Protein AF-A0A3D5UA26-F1 (afdb_monomer)

pLDDT: mean 80.07, std 9.86, range [47.25, 93.94]

Foldseek 3Di:
DCDPVNVVLVVLLVVLLVLLVVLQVLLVVLQVVCVVVVNNPVNVVLVVVLVVQLVVQLVVQCVPPNPSSNSNSSSVSSVVSSVVSVVVCCVVPVVPDCVCVVVLVVLVVVLVVVLVVVLVVLLVVDPDPDPVSVVVSVVVSVVVSVVSSLVSCVVVPPVVSVVVVVVVVVVVVVD

Mean predicted aligned error: 9.6 Å

Structure (mmCIF, N/CA/C/O backbone):
data_AF-A0A3D5UA26-F1
#
_entry.id   AF-A0A3D5UA26-F1
#
loop_
_atom_site.group_PDB
_atom_site.id
_atom_site.type_symbol
_atom_site.label_atom_id
_atom_site.label_alt_id
_atom_site.label_comp_id
_atom_site.label_asym_id
_atom_site.label_entity_id
_atom_site.label_seq_id
_atom_site.pdbx_PDB_ins_code
_atom_site.Cartn_x
_atom_site.Cartn_y
_atom_site.Cartn_z
_atom_site.occupancy
_atom_site.B_iso_or_equiv
_atom_site.auth_seq_id
_atom_site.auth_comp_id
_atom_site.auth_asym_id
_atom_site.auth_atom_id
_atom_site.pdbx_PDB_model_num
ATOM 1 N N . ALA A 1 1 ? 28.672 -7.127 -11.311 1.00 48.47 1 ALA A N 1
ATOM 2 C CA . ALA A 1 1 ? 27.988 -6.841 -12.588 1.00 48.47 1 ALA A CA 1
ATOM 3 C C . ALA A 1 1 ? 26.491 -7.072 -12.397 1.00 48.47 1 ALA A C 1
ATOM 5 O O . ALA A 1 1 ? 26.133 -7.976 -11.653 1.00 48.47 1 ALA A O 1
ATOM 6 N N . PHE A 1 2 ? 25.624 -6.239 -12.979 1.00 58.81 2 PHE A N 1
ATOM 7 C CA . PHE A 1 2 ? 24.173 -6.470 -12.989 1.00 58.81 2 PHE A CA 1
ATOM 8 C C . PHE A 1 2 ? 23.826 -7.334 -14.208 1.00 58.81 2 PHE A C 1
ATOM 10 O O . PHE A 1 2 ? 23.650 -6.807 -15.305 1.00 58.81 2 PHE A O 1
ATOM 17 N N . ASP A 1 3 ? 23.774 -8.652 -14.019 1.00 81.81 3 ASP A N 1
ATOM 18 C CA . ASP A 1 3 ? 23.450 -9.605 -15.086 1.00 81.81 3 ASP A CA 1
ATOM 19 C C . ASP A 1 3 ? 21.939 -9.705 -15.342 1.00 81.81 3 ASP A C 1
ATOM 21 O O . ASP A 1 3 ? 21.114 -9.383 -14.481 1.00 81.81 3 ASP A O 1
ATOM 25 N N . GLN A 1 4 ? 21.549 -10.203 -16.523 1.00 79.44 4 GLN A N 1
ATOM 26 C CA . GLN A 1 4 ? 20.137 -10.412 -16.892 1.00 79.44 4 GLN A CA 1
ATOM 27 C C . GLN A 1 4 ? 19.374 -11.263 -15.864 1.00 79.44 4 GLN A C 1
ATOM 29 O O . GLN A 1 4 ? 18.189 -11.033 -15.617 1.00 79.44 4 GLN A O 1
ATOM 34 N N . GLN A 1 5 ? 20.060 -12.198 -15.205 1.00 78.94 5 GLN A N 1
ATOM 35 C CA . GLN A 1 5 ? 19.494 -13.014 -14.135 1.00 78.94 5 GLN A CA 1
ATOM 36 C C . GLN A 1 5 ? 19.083 -12.177 -12.912 1.00 78.94 5 GLN A C 1
ATOM 38 O O . GLN A 1 5 ? 18.003 -12.392 -12.361 1.00 78.94 5 GLN A O 1
ATOM 43 N N . ALA A 1 6 ? 19.883 -11.178 -12.527 1.00 79.75 6 ALA A N 1
ATOM 44 C CA . ALA A 1 6 ? 19.556 -10.275 -11.424 1.00 79.75 6 ALA A CA 1
ATOM 45 C C . ALA A 1 6 ? 18.343 -9.386 -11.760 1.00 79.75 6 ALA A C 1
ATOM 47 O O . ALA A 1 6 ? 17.487 -9.148 -10.902 1.00 79.75 6 ALA A O 1
ATOM 48 N N . VAL A 1 7 ? 18.219 -8.958 -13.024 1.00 82.31 7 VAL A N 1
ATOM 49 C CA . VAL A 1 7 ? 17.054 -8.202 -13.524 1.00 82.31 7 VAL A CA 1
ATOM 50 C C . VAL A 1 7 ? 15.787 -9.056 -13.460 1.00 82.31 7 VAL A C 1
ATOM 52 O O . VAL A 1 7 ? 14.761 -8.606 -12.948 1.00 82.31 7 VAL A O 1
ATOM 55 N N . TRP A 1 8 ? 15.862 -10.310 -13.914 1.00 81.50 8 TRP A N 1
ATOM 56 C CA . TRP A 1 8 ? 14.739 -11.245 -13.866 1.00 81.50 8 TRP A CA 1
ATOM 57 C C . TRP A 1 8 ? 14.272 -11.506 -12.428 1.00 81.50 8 TRP A C 1
ATOM 59 O O . TRP A 1 8 ? 13.088 -11.348 -12.128 1.00 81.50 8 TRP A O 1
ATOM 69 N N . MET A 1 9 ? 15.199 -11.806 -11.515 1.00 79.62 9 MET A N 1
ATOM 70 C CA . MET A 1 9 ? 14.886 -12.042 -10.100 1.00 79.62 9 MET A CA 1
ATOM 71 C C . MET A 1 9 ? 14.234 -10.822 -9.435 1.00 79.62 9 MET A C 1
ATOM 73 O O . MET A 1 9 ? 13.220 -10.962 -8.748 1.00 79.62 9 MET A O 1
ATOM 77 N N . SER A 1 10 ? 14.764 -9.624 -9.692 1.00 80.62 10 SER A N 1
ATOM 78 C CA . SER A 1 10 ? 14.229 -8.372 -9.141 1.00 80.62 10 SER A CA 1
ATOM 79 C C . SER A 1 10 ? 12.829 -8.065 -9.675 1.00 80.62 10 SER A C 1
ATOM 81 O O . SER A 1 10 ? 11.945 -7.677 -8.912 1.00 80.62 10 SER A O 1
ATOM 83 N N . SER A 1 11 ? 12.591 -8.298 -10.973 1.00 81.38 11 SER A N 1
ATOM 84 C CA . SER A 1 11 ? 11.277 -8.076 -11.591 1.00 81.38 11 SER A CA 1
ATOM 85 C C . SER A 1 11 ? 10.189 -8.957 -10.973 1.00 81.38 11 SER A C 1
ATOM 87 O O . SER A 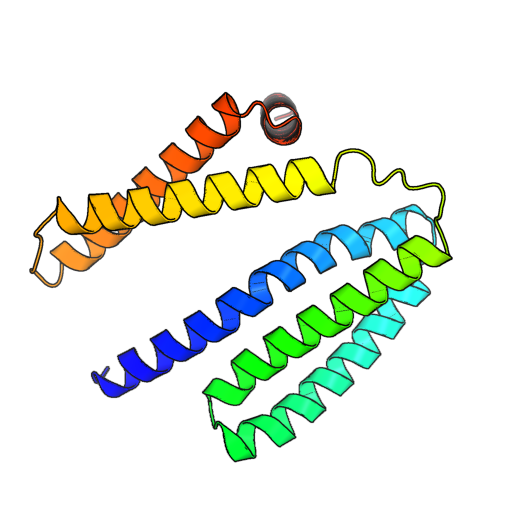1 11 ? 9.082 -8.495 -10.710 1.00 81.38 11 SER A O 1
ATOM 89 N N . GLN A 1 12 ? 10.522 -10.209 -10.657 1.00 81.69 12 GLN A N 1
ATOM 90 C CA . GLN A 1 12 ? 9.583 -11.147 -10.054 1.00 81.69 12 GLN A CA 1
ATOM 91 C C . GLN A 1 12 ? 9.261 -10.774 -8.612 1.00 81.69 12 GLN A C 1
ATOM 93 O O . GLN A 1 12 ? 8.093 -10.783 -8.236 1.00 81.69 12 GLN A O 1
ATOM 98 N N . ALA A 1 13 ? 10.268 -10.394 -7.821 1.00 80.88 13 ALA A N 1
ATOM 99 C CA . ALA A 1 13 ? 10.043 -9.896 -6.467 1.00 80.88 13 ALA A CA 1
ATOM 100 C C . ALA A 1 13 ? 9.105 -8.676 -6.470 1.00 80.88 13 ALA A C 1
ATOM 102 O O . ALA A 1 13 ? 8.177 -8.613 -5.666 1.00 80.88 13 ALA A O 1
ATOM 103 N N . LEU A 1 14 ? 9.291 -7.754 -7.421 1.00 82.19 14 LEU A N 1
ATOM 104 C CA . LEU A 1 14 ? 8.452 -6.564 -7.559 1.00 82.19 14 LEU A CA 1
ATOM 105 C C . LEU A 1 14 ? 6.988 -6.912 -7.876 1.00 82.19 14 LEU A C 1
ATOM 107 O O . LEU A 1 14 ? 6.078 -6.314 -7.303 1.00 82.19 14 LEU A O 1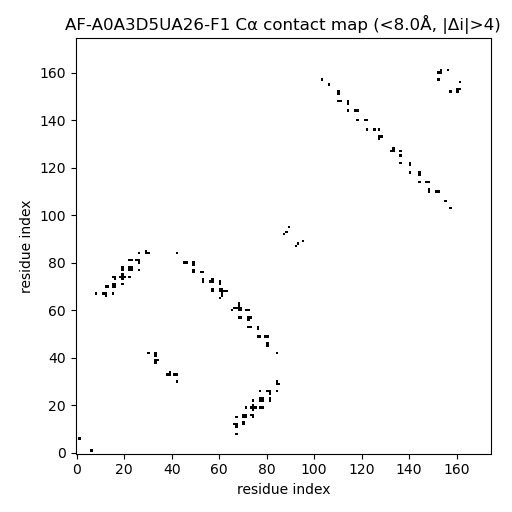
ATOM 111 N N . ILE A 1 15 ? 6.753 -7.912 -8.734 1.00 83.94 15 ILE A N 1
ATOM 112 C CA . ILE A 1 15 ? 5.402 -8.412 -9.033 1.00 83.94 15 ILE A CA 1
ATOM 113 C C . ILE A 1 15 ? 4.747 -8.966 -7.763 1.00 83.94 15 ILE A C 1
ATOM 115 O O . ILE A 1 15 ? 3.612 -8.599 -7.461 1.00 83.94 15 ILE A O 1
ATOM 119 N N . PHE A 1 16 ? 5.457 -9.784 -6.981 1.00 81.81 16 PHE A N 1
ATOM 120 C CA . PHE A 1 16 ? 4.912 -10.315 -5.728 1.00 81.81 16 PHE A CA 1
ATOM 121 C C . PHE A 1 16 ? 4.592 -9.205 -4.723 1.00 81.81 16 PHE A C 1
ATOM 123 O O . PHE A 1 16 ? 3.496 -9.199 -4.174 1.00 81.81 16 PHE A O 1
ATOM 130 N N . TYR A 1 17 ? 5.477 -8.219 -4.546 1.00 83.81 17 TYR A N 1
ATOM 131 C CA . TYR A 1 17 ? 5.206 -7.076 -3.667 1.00 83.81 17 TYR A CA 1
ATOM 132 C C . TYR A 1 17 ? 4.014 -6.228 -4.119 1.00 83.81 17 TYR A C 1
ATOM 134 O O . TYR A 1 17 ? 3.275 -5.723 -3.274 1.00 83.81 17 TYR A O 1
ATOM 142 N N . SER A 1 18 ? 3.796 -6.082 -5.430 1.00 85.31 18 SER A N 1
ATOM 143 C CA . SER A 1 18 ? 2.670 -5.295 -5.950 1.00 85.31 18 SER A CA 1
ATOM 144 C C . SER A 1 18 ? 1.309 -5.848 -5.510 1.00 85.31 18 SER A C 1
ATOM 146 O O . SER A 1 18 ? 0.395 -5.069 -5.242 1.00 85.31 18 SER A O 1
ATOM 148 N N . LEU A 1 19 ? 1.195 -7.172 -5.338 1.00 85.56 19 LEU A N 1
ATOM 149 C CA . LEU A 1 19 ? -0.010 -7.817 -4.811 1.00 85.56 19 LEU A CA 1
ATOM 150 C C . LEU A 1 19 ? -0.240 -7.465 -3.335 1.00 85.56 19 LEU A C 1
ATOM 152 O O . LEU A 1 19 ? -1.364 -7.171 -2.933 1.00 85.56 19 LEU A O 1
ATOM 156 N N . GLY A 1 20 ? 0.825 -7.452 -2.528 1.00 85.44 20 GLY A N 1
ATOM 157 C CA . GLY A 1 20 ? 0.764 -7.078 -1.113 1.00 85.44 20 GLY A CA 1
ATOM 158 C C . GLY A 1 20 ? 0.481 -5.595 -0.873 1.00 85.44 20 GLY A C 1
ATOM 159 O O . GLY A 1 20 ? -0.135 -5.242 0.135 1.00 85.44 20 GLY A O 1
ATOM 160 N N . LEU A 1 21 ? 0.893 -4.728 -1.804 1.00 87.81 21 LEU A N 1
ATOM 161 C CA . LEU A 1 21 ? 0.778 -3.275 -1.679 1.00 87.81 21 LEU A CA 1
ATOM 162 C C . LEU A 1 21 ? -0.671 -2.822 -1.452 1.00 87.81 21 LEU A C 1
ATOM 164 O O . LEU A 1 21 ? -0.912 -1.974 -0.596 1.00 87.81 21 LEU A O 1
ATOM 168 N N . LEU A 1 22 ? -1.633 -3.432 -2.155 1.00 87.44 22 LEU A N 1
ATOM 169 C CA . LEU A 1 22 ? -3.060 -3.147 -1.986 1.00 87.44 22 LEU A CA 1
ATOM 170 C C . LEU A 1 22 ? -3.498 -3.327 -0.525 1.00 87.44 22 LEU A C 1
ATOM 172 O O . LEU A 1 22 ? -4.092 -2.429 0.070 1.00 87.44 22 LEU A O 1
ATOM 176 N N . PHE A 1 23 ? -3.175 -4.475 0.071 1.00 88.81 23 PHE A N 1
ATOM 177 C CA . PHE A 1 23 ? -3.563 -4.793 1.445 1.00 88.81 23 PHE A CA 1
ATOM 178 C C . PHE A 1 23 ? -2.804 -3.947 2.462 1.00 88.81 23 PHE A C 1
ATOM 180 O O . PHE A 1 23 ? -3.374 -3.536 3.472 1.00 88.81 23 PHE A O 1
ATOM 187 N N . TYR A 1 24 ? -1.540 -3.632 2.182 1.00 87.69 24 TYR A N 1
ATOM 188 C CA . TYR A 1 24 ? -0.752 -2.738 3.020 1.00 87.69 24 TYR A CA 1
ATOM 189 C C . TYR A 1 24 ? -1.385 -1.341 3.105 1.00 87.69 24 TYR A C 1
ATOM 191 O O . TYR A 1 24 ? -1.572 -0.816 4.204 1.00 87.69 24 TYR A O 1
ATOM 199 N N . SER A 1 25 ? -1.805 -0.778 1.968 1.00 87.69 25 SER A N 1
ATOM 200 C CA . SER A 1 25 ? -2.529 0.496 1.930 1.00 87.69 25 SER A CA 1
ATOM 201 C C . SER A 1 25 ? -3.850 0.433 2.699 1.00 87.69 25 SER A C 1
ATOM 203 O O . SER A 1 25 ? -4.152 1.348 3.462 1.00 87.69 25 SER A O 1
ATOM 205 N N . MET A 1 26 ? -4.616 -0.654 2.569 1.00 86.31 26 MET A N 1
ATOM 206 C CA . MET A 1 26 ? -5.865 -0.820 3.324 1.00 86.31 26 MET A CA 1
ATOM 207 C C . MET A 1 26 ? -5.617 -0.869 4.837 1.00 86.31 26 MET A C 1
ATOM 209 O O . MET A 1 26 ? -6.290 -0.175 5.598 1.00 86.31 26 MET A O 1
ATOM 213 N N . ASN A 1 27 ? -4.610 -1.624 5.284 1.00 87.75 27 ASN A N 1
ATOM 214 C CA . ASN A 1 27 ? -4.234 -1.714 6.698 1.00 87.75 27 ASN A CA 1
ATOM 215 C C . ASN A 1 27 ? -3.867 -0.348 7.295 1.00 87.75 27 ASN A C 1
ATOM 217 O O . ASN A 1 27 ? -4.211 -0.062 8.445 1.00 87.75 27 ASN A O 1
ATOM 221 N N . GLN A 1 28 ? -3.212 0.516 6.514 1.00 86.88 28 GLN A N 1
ATOM 222 C CA . GLN A 1 28 ? -2.850 1.872 6.933 1.00 86.88 28 GLN A CA 1
ATOM 223 C C . GLN A 1 28 ? -4.069 2.784 7.149 1.00 86.88 28 GLN A C 1
ATOM 225 O O . GLN A 1 28 ? -4.004 3.694 7.972 1.00 86.88 28 GLN A O 1
ATOM 230 N N . VAL A 1 29 ? -5.186 2.530 6.460 1.00 85.12 29 VAL A N 1
ATOM 231 C CA . VAL A 1 29 ? -6.454 3.258 6.648 1.00 85.12 29 VAL A CA 1
ATOM 232 C C . VAL A 1 29 ? -7.275 2.667 7.798 1.00 85.12 29 VAL A C 1
ATOM 234 O O . VAL A 1 29 ? -7.896 3.403 8.563 1.00 85.12 29 VAL A O 1
ATOM 237 N N . LEU A 1 30 ? -7.255 1.342 7.958 1.00 85.25 30 LEU A N 1
ATOM 238 C CA . LEU A 1 30 ? -8.032 0.634 8.982 1.00 85.25 30 LEU A CA 1
ATOM 239 C C . LEU A 1 30 ? -7.447 0.821 10.387 1.00 85.25 30 LEU A C 1
ATOM 241 O O . LEU A 1 30 ? -8.193 0.935 11.353 1.00 85.25 30 LEU A O 1
ATOM 245 N N . THR A 1 31 ? -6.121 0.881 10.525 1.00 86.06 31 THR A N 1
ATOM 246 C CA . THR A 1 31 ? -5.461 0.959 11.841 1.00 86.06 31 THR A CA 1
ATOM 247 C C . THR A 1 31 ? -5.822 2.247 12.614 1.00 86.06 31 THR A C 1
ATOM 249 O O . THR A 1 31 ? -6.231 2.144 13.772 1.00 86.06 31 THR A O 1
ATOM 252 N N . PRO A 1 32 ? -5.776 3.459 12.014 1.00 84.38 32 PRO A N 1
ATOM 253 C CA . PRO A 1 32 ? -6.214 4.697 12.668 1.00 84.38 32 PRO A CA 1
ATOM 254 C C . PRO A 1 32 ? -7.690 4.721 13.063 1.00 84.38 32 PRO A C 1
ATOM 256 O O . PRO A 1 32 ? -8.053 5.428 14.000 1.00 84.38 32 PRO A O 1
ATOM 259 N N . LEU A 1 33 ? -8.542 3.948 12.385 1.00 85.12 33 LEU A N 1
ATOM 260 C CA . LEU A 1 33 ? -9.965 3.866 12.707 1.00 85.12 33 LEU A CA 1
ATOM 261 C C . LEU A 1 33 ? -10.196 3.285 14.110 1.00 85.12 33 LEU A C 1
ATOM 263 O O . LEU A 1 33 ? -11.044 3.781 14.850 1.00 85.12 33 LEU A O 1
ATOM 267 N N . PHE A 1 34 ? -9.401 2.284 14.502 1.00 84.56 34 PHE A N 1
ATOM 268 C CA . PHE A 1 34 ? -9.420 1.730 15.857 1.00 84.56 34 PHE A CA 1
ATOM 269 C C . PHE A 1 34 ? -8.940 2.753 16.893 1.00 84.56 34 PHE A C 1
ATOM 271 O O . PHE A 1 34 ? -9.584 2.922 17.929 1.00 84.56 34 PHE A O 1
ATOM 278 N N . TYR A 1 35 ? -7.882 3.512 16.579 1.00 84.56 35 TYR A N 1
ATOM 279 C CA . TYR A 1 35 ? -7.393 4.582 17.455 1.00 84.56 35 TYR A CA 1
ATOM 280 C C . TYR A 1 35 ? -8.423 5.699 17.649 1.00 84.56 35 TYR A C 1
ATOM 282 O O . TYR A 1 35 ? -8.637 6.136 18.777 1.00 84.56 35 TYR A O 1
ATOM 290 N N . ALA A 1 36 ? -9.119 6.113 16.587 1.00 84.69 36 ALA A N 1
ATOM 291 C CA . ALA A 1 36 ? -10.176 7.123 16.662 1.00 84.69 36 ALA A CA 1
ATOM 292 C C . ALA A 1 36 ? -11.365 6.685 17.537 1.00 84.69 36 ALA A C 1
ATOM 294 O O . ALA A 1 36 ? -12.072 7.523 18.090 1.00 84.69 36 ALA A O 1
ATOM 295 N N . ARG A 1 37 ? -11.581 5.372 17.681 1.00 82.62 37 ARG A N 1
ATOM 296 C CA . ARG A 1 37 ? -12.609 4.777 18.548 1.00 82.62 37 ARG A CA 1
ATOM 297 C C . ARG A 1 37 ? -12.084 4.387 19.937 1.00 82.62 37 ARG A C 1
ATOM 299 O O . ARG A 1 37 ? -12.813 3.753 20.693 1.00 82.62 37 ARG A O 1
ATOM 306 N N . GLY A 1 38 ? -10.848 4.759 20.277 1.00 82.69 38 GLY A N 1
ATOM 307 C CA . GLY A 1 38 ? -10.237 4.496 21.582 1.00 82.69 38 GLY A CA 1
ATOM 308 C C . GLY A 1 38 ? -9.723 3.065 21.789 1.00 82.69 38 GLY A C 1
ATOM 309 O O . GLY A 1 38 ? -9.274 2.743 22.887 1.00 82.69 38 GLY A O 1
ATOM 310 N N . ASP A 1 39 ? -9.742 2.205 20.765 1.00 83.94 39 ASP A N 1
ATOM 311 C CA . ASP A 1 39 ? -9.217 0.837 20.845 1.00 83.94 39 ASP A CA 1
ATOM 312 C C . ASP A 1 39 ? -7.771 0.787 20.332 1.00 83.94 39 ASP A C 1
ATOM 314 O O . ASP A 1 39 ? -7.497 0.565 19.155 1.00 83.94 39 ASP A O 1
ATOM 318 N N . THR A 1 40 ? -6.815 1.013 21.231 1.00 86.12 40 THR A N 1
ATOM 319 C CA . THR A 1 40 ? -5.377 0.958 20.915 1.00 86.12 40 THR A CA 1
ATOM 320 C C . THR A 1 40 ? -4.793 -0.450 21.023 1.00 86.12 40 THR A C 1
ATOM 322 O O . THR A 1 40 ? -3.734 -0.721 20.462 1.00 86.12 40 THR A O 1
ATOM 325 N N . ARG A 1 41 ? -5.464 -1.364 21.733 1.00 89.50 41 ARG A N 1
ATOM 326 C CA . ARG A 1 41 ? -4.933 -2.702 22.036 1.00 89.50 41 ARG A CA 1
ATOM 327 C C . ARG A 1 41 ? -5.068 -3.640 20.848 1.00 89.50 41 ARG A C 1
ATOM 329 O O . ARG A 1 41 ? -4.122 -4.349 20.519 1.00 89.50 41 ARG A O 1
ATOM 336 N N . THR A 1 42 ? -6.226 -3.619 20.193 1.00 88.31 42 THR A N 1
ATOM 337 C CA . THR A 1 42 ? -6.520 -4.468 19.036 1.00 88.31 42 THR A CA 1
ATOM 338 C C . THR A 1 42 ? -5.477 -4.341 17.912 1.00 88.31 42 THR A C 1
ATOM 340 O O . THR A 1 42 ? -4.913 -5.369 17.529 1.00 88.31 42 THR A O 1
ATOM 343 N N . PRO A 1 43 ? -5.145 -3.136 17.399 1.00 85.88 43 PRO A N 1
ATOM 344 C CA . PRO A 1 43 ? -4.159 -3.005 16.324 1.00 85.88 43 PRO A CA 1
ATOM 345 C C . P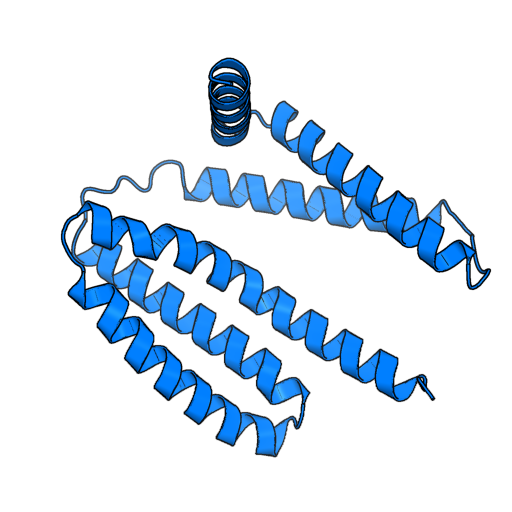RO A 1 43 ? -2.744 -3.432 16.739 1.00 85.88 43 PRO A C 1
ATOM 347 O O . PRO A 1 43 ? -2.021 -4.004 15.927 1.00 85.88 43 PRO A O 1
ATOM 350 N N . VAL A 1 44 ? -2.352 -3.215 17.998 1.00 90.31 44 VAL A N 1
ATOM 351 C CA . VAL A 1 44 ? -1.021 -3.596 18.503 1.00 90.31 44 VAL A CA 1
ATOM 352 C C . VAL A 1 44 ? -0.883 -5.113 18.626 1.00 90.31 44 VAL A C 1
ATOM 354 O O . VAL A 1 44 ? 0.118 -5.678 18.187 1.00 90.31 44 VAL A O 1
ATOM 357 N N . ILE A 1 45 ? -1.897 -5.788 19.175 1.00 92.00 45 ILE A N 1
ATOM 358 C CA . ILE A 1 45 ? -1.907 -7.253 19.282 1.00 92.00 45 ILE A CA 1
ATOM 359 C C . ILE A 1 45 ? -1.875 -7.877 17.884 1.00 92.00 45 ILE A C 1
ATOM 361 O O . ILE A 1 45 ? -1.092 -8.792 17.639 1.00 92.00 45 ILE A O 1
ATOM 365 N N . LEU A 1 46 ? -2.671 -7.353 16.947 1.00 92.06 46 LEU A N 1
ATOM 366 C CA . LEU A 1 46 ? -2.651 -7.825 15.564 1.00 92.0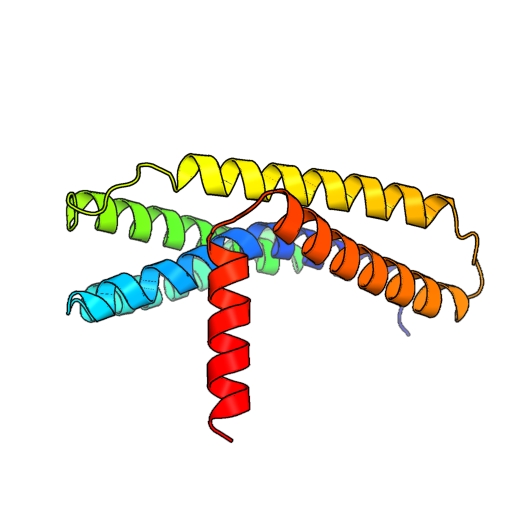6 46 LEU A CA 1
ATOM 367 C C . LEU A 1 46 ? -1.290 -7.610 14.910 1.00 92.06 46 LEU A C 1
ATOM 369 O O . LEU A 1 46 ? -0.779 -8.543 14.301 1.00 92.06 46 LEU A O 1
ATOM 373 N N . ALA A 1 47 ? -0.660 -6.447 15.088 1.00 89.88 47 ALA A N 1
ATOM 374 C CA . ALA A 1 47 ? 0.683 -6.204 14.570 1.00 89.88 47 ALA A CA 1
ATOM 375 C C . ALA A 1 47 ? 1.689 -7.249 15.084 1.00 89.88 47 ALA A C 1
ATOM 377 O O . ALA A 1 47 ? 2.439 -7.810 14.287 1.00 89.88 47 ALA A O 1
ATOM 378 N N . ALA A 1 48 ? 1.658 -7.583 16.378 1.00 93.56 48 ALA A N 1
ATOM 379 C CA . ALA A 1 48 ? 2.526 -8.613 16.949 1.00 93.56 48 ALA A CA 1
ATOM 380 C C . ALA A 1 48 ? 2.258 -10.010 16.355 1.00 93.56 48 ALA A C 1
ATOM 382 O O . ALA A 1 48 ? 3.198 -10.699 15.952 1.00 93.56 48 ALA A O 1
ATOM 383 N N . ILE A 1 49 ? 0.985 -10.410 16.232 1.00 93.81 49 ILE A N 1
ATOM 384 C CA . ILE A 1 49 ? 0.598 -11.692 15.614 1.00 93.81 49 ILE A CA 1
ATOM 385 C C . ILE A 1 49 ? 1.056 -11.739 14.151 1.00 93.81 49 ILE A C 1
ATOM 387 O O . ILE A 1 49 ? 1.590 -12.751 13.703 1.00 93.81 49 ILE A O 1
ATOM 391 N N . MET A 1 50 ? 0.889 -10.645 13.405 1.00 93.00 50 MET A N 1
ATOM 392 C CA . MET A 1 50 ? 1.274 -10.565 11.997 1.00 93.00 50 MET A CA 1
ATOM 393 C C . MET A 1 50 ? 2.787 -10.602 11.799 1.00 93.00 50 MET A C 1
ATOM 395 O O . MET A 1 50 ? 3.245 -11.230 10.850 1.00 93.00 50 MET A O 1
ATOM 399 N N . VAL A 1 51 ? 3.576 -9.999 12.693 1.00 92.25 51 VAL A N 1
ATOM 400 C CA . VAL A 1 51 ? 5.042 -10.137 12.675 1.00 92.25 51 VAL A CA 1
ATOM 401 C C . VAL A 1 51 ? 5.438 -11.600 12.879 1.00 92.25 51 VAL A C 1
ATOM 403 O O . VAL A 1 51 ? 6.225 -12.131 12.097 1.00 92.25 51 VAL A O 1
ATOM 406 N N . GLY A 1 52 ? 4.841 -12.283 13.861 1.00 93.94 52 GLY A N 1
ATOM 407 C CA . GLY A 1 52 ? 5.073 -13.714 14.081 1.00 93.94 52 GLY A CA 1
ATOM 408 C C . GLY A 1 52 ? 4.681 -14.570 12.871 1.00 93.94 52 GLY A C 1
ATOM 409 O O . GLY A 1 52 ? 5.445 -15.438 12.443 1.00 93.94 52 GLY A O 1
ATOM 410 N N . LEU A 1 53 ? 3.526 -14.280 12.265 1.00 93.44 53 LEU A N 1
ATOM 411 C CA . LEU A 1 53 ? 3.058 -14.942 11.049 1.00 93.44 53 LEU A CA 1
ATOM 412 C C . LEU A 1 53 ? 4.014 -14.696 9.874 1.00 93.44 53 LEU A C 1
ATOM 414 O O . LEU A 1 53 ? 4.352 -15.639 9.168 1.00 93.44 53 LEU A O 1
ATOM 418 N N . ASN A 1 54 ? 4.484 -13.462 9.678 1.00 92.44 54 ASN A N 1
ATOM 419 C CA . ASN A 1 54 ? 5.402 -13.114 8.595 1.00 92.44 54 ASN A CA 1
ATOM 420 C C . ASN A 1 54 ? 6.740 -13.834 8.722 1.00 92.44 54 ASN A C 1
ATOM 422 O O . ASN A 1 54 ? 7.236 -14.370 7.739 1.00 92.44 54 ASN A O 1
ATOM 426 N N . ILE A 1 55 ? 7.307 -13.882 9.929 1.00 91.88 55 ILE A N 1
ATOM 427 C CA . ILE A 1 55 ? 8.560 -14.596 10.195 1.00 91.88 55 ILE A CA 1
ATOM 428 C C . ILE A 1 55 ? 8.374 -16.094 9.931 1.00 91.88 55 ILE A C 1
ATOM 430 O O . ILE A 1 55 ? 9.195 -16.701 9.245 1.00 91.88 55 ILE A O 1
ATOM 434 N N . SER A 1 56 ? 7.265 -16.669 10.401 1.00 92.19 56 SER A N 1
ATOM 435 C CA . SER A 1 56 ? 6.943 -18.085 10.185 1.00 92.19 56 SER A CA 1
ATOM 436 C C . SER A 1 56 ? 6.795 -18.408 8.695 1.00 92.19 56 SER A C 1
ATOM 438 O O . SER A 1 56 ? 7.413 -19.347 8.194 1.00 92.19 56 SER A O 1
ATOM 440 N N . LEU A 1 57 ? 6.032 -17.594 7.959 1.00 88.81 57 LEU A N 1
ATOM 441 C CA . LEU A 1 57 ? 5.858 -17.751 6.516 1.00 88.81 57 LEU A CA 1
ATOM 442 C C . LEU A 1 57 ? 7.155 -17.496 5.756 1.00 88.81 57 LEU A C 1
ATOM 444 O O . LEU A 1 57 ? 7.408 -18.203 4.790 1.00 88.81 57 LEU A O 1
ATOM 448 N N . ASN A 1 58 ? 7.988 -16.542 6.178 1.00 88.81 58 ASN A N 1
ATOM 449 C CA . ASN A 1 58 ? 9.298 -16.322 5.571 1.00 88.81 58 ASN A CA 1
ATOM 450 C C . ASN A 1 58 ? 10.138 -17.591 5.668 1.00 88.81 58 ASN A C 1
ATOM 452 O O . ASN A 1 58 ? 10.682 -18.014 4.658 1.00 88.81 58 ASN A O 1
ATOM 456 N N . PHE A 1 59 ? 10.193 -18.235 6.836 1.00 87.25 59 PHE A N 1
ATOM 457 C CA . PHE A 1 59 ? 10.984 -19.451 7.017 1.00 87.25 59 PHE A CA 1
ATOM 458 C C . PHE A 1 59 ? 10.497 -20.596 6.115 1.00 87.25 59 PHE A C 1
ATOM 460 O O . PHE A 1 59 ? 11.295 -21.219 5.417 1.00 87.25 59 PHE A O 1
ATOM 467 N N . VAL A 1 60 ? 9.178 -20.813 6.056 1.00 88.00 60 VAL A N 1
ATOM 468 C CA . VAL A 1 60 ? 8.572 -21.857 5.213 1.00 88.00 60 VAL A CA 1
ATOM 469 C C . VAL A 1 60 ? 8.750 -21.540 3.725 1.00 88.00 60 VAL A C 1
ATOM 471 O O . VAL A 1 60 ? 9.254 -22.363 2.966 1.00 88.00 60 VAL A O 1
ATOM 474 N N . LEU A 1 61 ? 8.368 -20.343 3.274 1.00 82.88 61 LEU A N 1
ATOM 475 C CA . LEU A 1 61 ? 8.387 -19.983 1.852 1.00 82.88 61 LEU A CA 1
ATOM 476 C C . LEU A 1 61 ? 9.799 -19.757 1.317 1.00 82.88 61 LEU A C 1
ATOM 478 O O . LEU A 1 61 ? 10.018 -19.964 0.125 1.00 82.88 61 LEU A O 1
ATOM 482 N N . MET A 1 62 ? 10.756 -19.343 2.146 1.00 82.44 62 MET A N 1
ATOM 483 C CA . MET A 1 62 ? 12.148 -19.200 1.719 1.00 82.44 62 MET A CA 1
ATOM 484 C C . MET A 1 62 ? 12.754 -20.562 1.366 1.00 82.44 62 MET A C 1
ATOM 486 O O . MET A 1 62 ? 13.507 -20.648 0.396 1.00 82.44 62 MET A O 1
ATOM 490 N N . GLN A 1 63 ? 12.355 -21.635 2.059 1.00 77.56 63 GLN A N 1
ATOM 491 C CA . GLN A 1 63 ? 12.784 -22.998 1.739 1.00 77.56 63 GLN A CA 1
ATOM 492 C C . GLN A 1 63 ? 12.291 -23.460 0.354 1.00 77.56 63 GLN A C 1
ATOM 494 O O . GLN A 1 63 ? 13.041 -24.109 -0.372 1.00 77.56 63 GLN A O 1
ATOM 499 N N . PHE A 1 64 ? 11.069 -23.089 -0.051 1.00 75.88 64 PHE A N 1
ATOM 500 C CA . PHE A 1 64 ? 10.487 -23.511 -1.336 1.00 75.88 64 PHE A CA 1
ATOM 501 C C . PHE A 1 64 ? 10.762 -22.546 -2.504 1.00 75.88 64 PHE A C 1
ATOM 503 O O . PHE A 1 64 ? 10.964 -22.985 -3.634 1.00 75.88 64 PHE A O 1
ATOM 510 N N . LEU A 1 65 ? 10.740 -21.229 -2.264 1.00 75.00 65 LEU A N 1
ATOM 511 C CA . LEU A 1 65 ? 10.761 -20.183 -3.301 1.00 75.00 65 LEU A CA 1
ATOM 512 C C . LEU A 1 65 ? 11.979 -19.244 -3.220 1.00 75.00 65 LEU A C 1
ATOM 514 O O . LEU A 1 65 ? 12.047 -18.268 -3.980 1.00 75.00 65 LEU A O 1
ATOM 518 N N . GLN A 1 66 ? 12.946 -19.516 -2.336 1.00 80.94 66 GLN A N 1
ATOM 519 C CA . GLN A 1 66 ? 14.146 -18.694 -2.155 1.00 80.94 66 GLN A CA 1
ATOM 520 C C . GLN A 1 66 ? 13.763 -17.215 -1.937 1.00 80.94 66 GLN A C 1
ATOM 522 O O . GLN A 1 66 ? 12.963 -16.887 -1.062 1.00 80.94 66 GLN A O 1
ATOM 527 N N . HIS A 1 67 ? 14.276 -16.304 -2.766 1.00 72.50 67 HIS A N 1
ATOM 528 C CA . HIS A 1 67 ? 14.088 -14.857 -2.614 1.00 72.50 67 HIS A CA 1
ATOM 529 C C . HIS A 1 67 ? 12.664 -14.392 -2.967 1.00 72.50 67 HIS A C 1
ATOM 531 O O . HIS A 1 67 ? 12.194 -13.377 -2.458 1.00 72.50 67 HIS A O 1
ATOM 537 N N . ARG A 1 68 ? 11.940 -15.145 -3.808 1.00 75.44 68 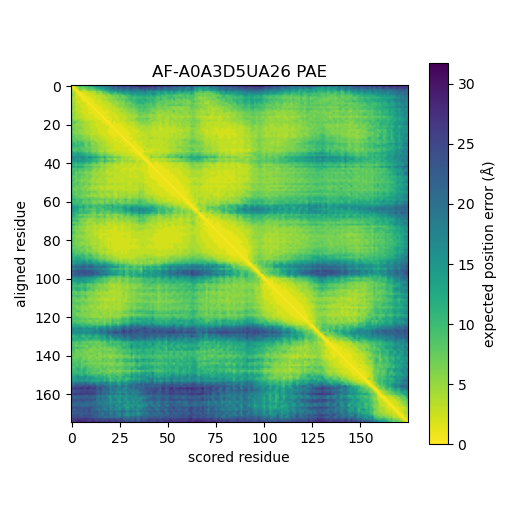ARG A N 1
ATOM 538 C CA . ARG A 1 68 ? 10.538 -14.839 -4.151 1.00 75.44 68 ARG A CA 1
ATOM 539 C C . ARG A 1 68 ? 9.603 -15.119 -2.972 1.00 75.44 68 ARG A C 1
ATOM 541 O O . ARG A 1 68 ? 8.585 -14.446 -2.823 1.00 75.44 68 ARG A O 1
ATOM 548 N N . GLY A 1 69 ? 9.976 -16.081 -2.124 1.00 77.56 69 GLY A N 1
ATOM 549 C CA . GLY A 1 69 ? 9.213 -16.473 -0.941 1.00 77.56 69 GLY A CA 1
ATOM 550 C C . GLY A 1 69 ? 9.045 -15.339 0.068 1.00 77.56 69 GLY A C 1
ATOM 551 O O . GLY A 1 69 ? 7.987 -15.215 0.675 1.00 77.56 69 GLY A O 1
ATOM 552 N N . LEU A 1 70 ? 10.038 -14.455 0.172 1.00 81.94 70 LEU A N 1
ATOM 553 C CA . LEU A 1 70 ? 10.038 -13.333 1.113 1.00 81.94 70 LEU A CA 1
ATOM 554 C C . LEU A 1 70 ? 9.015 -12.247 0.718 1.00 81.94 70 LEU A C 1
ATOM 556 O O . LEU A 1 70 ? 8.232 -11.761 1.541 1.00 81.94 70 LEU A O 1
ATOM 560 N N . ALA A 1 71 ? 8.941 -11.932 -0.580 1.00 82.44 71 ALA A N 1
ATOM 561 C CA . ALA A 1 71 ? 7.951 -11.002 -1.128 1.00 82.44 71 ALA A CA 1
ATOM 562 C C . ALA A 1 71 ? 6.518 -11.558 -1.028 1.00 82.44 71 ALA A C 1
ATOM 564 O O . ALA A 1 71 ? 5.569 -10.837 -0.701 1.00 82.44 71 ALA A O 1
ATOM 565 N N . LEU A 1 72 ? 6.364 -12.862 -1.271 1.00 84.00 72 LEU A N 1
ATOM 566 C CA . LEU A 1 72 ? 5.076 -13.544 -1.207 1.00 84.00 72 LEU A CA 1
ATOM 567 C C . LEU A 1 72 ? 4.580 -13.666 0.243 1.00 84.00 72 LEU A C 1
ATOM 569 O O . LEU A 1 72 ? 3.426 -13.345 0.514 1.00 84.00 72 LEU A O 1
ATOM 573 N N . SER A 1 73 ? 5.462 -14.014 1.184 1.00 86.94 73 SER A N 1
ATOM 574 C CA . SER A 1 73 ? 5.175 -14.023 2.624 1.00 86.94 73 SER A CA 1
ATOM 575 C C . SER A 1 73 ? 4.648 -12.669 3.101 1.00 86.94 73 SER A C 1
ATOM 577 O O . SER A 1 73 ? 3.574 -12.596 3.694 1.00 86.94 73 SER A O 1
ATOM 579 N N . THR A 1 74 ? 5.339 -11.576 2.751 1.00 87.81 74 THR A N 1
ATOM 580 C CA . THR A 1 74 ? 4.917 -10.206 3.100 1.00 87.81 74 THR A CA 1
ATOM 581 C C . THR A 1 74 ? 3.519 -9.885 2.583 1.00 87.81 74 THR A C 1
ATOM 583 O O . THR A 1 74 ? 2.694 -9.320 3.302 1.00 87.81 74 THR A O 1
ATOM 586 N N . SER A 1 75 ? 3.227 -10.298 1.353 1.00 88.12 75 SER A N 1
ATOM 587 C CA . SER A 1 75 ? 1.929 -10.067 0.725 1.00 88.12 75 SER A CA 1
ATOM 588 C C . SER A 1 75 ? 0.813 -10.875 1.387 1.00 88.12 75 SER A C 1
ATOM 590 O O . SER A 1 75 ? -0.254 -10.325 1.659 1.00 88.12 75 SER A O 1
ATOM 592 N N . ILE A 1 76 ? 1.068 -12.147 1.720 1.00 90.00 76 ILE A N 1
ATOM 593 C CA . ILE A 1 76 ? 0.113 -12.983 2.459 1.00 90.00 76 ILE A CA 1
ATOM 594 C C . ILE A 1 76 ? -0.128 -12.409 3.855 1.00 90.00 76 ILE A C 1
ATOM 596 O O . ILE A 1 76 ? -1.277 -12.291 4.269 1.00 90.00 76 ILE A O 1
ATOM 600 N N . THR A 1 77 ? 0.919 -12.014 4.582 1.00 92.19 77 THR A N 1
ATOM 601 C CA . THR A 1 77 ? 0.751 -11.413 5.910 1.00 92.19 77 THR A CA 1
ATOM 602 C C . THR A 1 77 ? -0.103 -10.150 5.836 1.00 92.19 77 THR A C 1
ATOM 604 O O . THR A 1 77 ? -1.028 -9.994 6.629 1.00 92.19 77 THR A O 1
ATOM 607 N N . ALA A 1 78 ? 0.159 -9.261 4.871 1.00 89.81 78 ALA A N 1
ATOM 608 C CA . ALA A 1 78 ? -0.631 -8.047 4.696 1.00 89.81 78 ALA A CA 1
ATOM 609 C C . ALA A 1 78 ? -2.109 -8.360 4.404 1.00 89.81 78 ALA A C 1
ATOM 611 O O . ALA A 1 78 ? -2.991 -7.699 4.957 1.00 89.81 78 ALA A O 1
ATOM 612 N N . PHE A 1 79 ? -2.372 -9.384 3.586 1.00 92.25 79 PHE A N 1
ATOM 613 C CA . PHE A 1 79 ? -3.717 -9.867 3.281 1.00 92.25 79 PHE A CA 1
ATOM 614 C C . PHE A 1 79 ? -4.438 -10.422 4.514 1.00 92.25 79 PHE A C 1
ATOM 616 O O . PHE A 1 79 ? -5.565 -10.022 4.802 1.00 92.25 79 PHE A O 1
ATOM 623 N N . VAL A 1 80 ? -3.782 -11.300 5.276 1.00 92.50 80 VAL A N 1
ATOM 624 C CA . VAL A 1 80 ? -4.347 -11.877 6.504 1.00 92.50 80 VAL A CA 1
ATOM 625 C C . VAL A 1 80 ? -4.634 -10.780 7.530 1.00 92.50 80 VAL A C 1
ATOM 627 O O . VAL A 1 80 ? -5.714 -10.764 8.119 1.00 92.50 80 VAL A O 1
ATOM 630 N N . ASN A 1 81 ? -3.726 -9.813 7.693 1.00 93.00 81 ASN A N 1
ATOM 631 C CA . ASN A 1 81 ? -3.938 -8.671 8.581 1.00 93.00 81 ASN A CA 1
ATOM 632 C C . ASN A 1 81 ? -5.187 -7.870 8.190 1.00 93.00 81 ASN A C 1
ATOM 634 O O . ASN A 1 81 ? -6.022 -7.555 9.039 1.00 93.00 81 ASN A O 1
ATOM 638 N N . TYR A 1 82 ? -5.340 -7.599 6.891 1.00 90.69 82 TYR A N 1
ATOM 639 C CA . TYR A 1 82 ? -6.496 -6.890 6.354 1.00 90.69 82 TYR A CA 1
ATOM 640 C C . TYR A 1 82 ? -7.800 -7.637 6.641 1.00 90.69 82 TYR A C 1
ATOM 642 O O . TYR A 1 82 ? -8.744 -7.033 7.150 1.00 90.69 82 TYR A O 1
ATOM 650 N N . LEU A 1 83 ? -7.840 -8.949 6.378 1.00 91.88 83 LEU A N 1
ATOM 651 C CA . LEU A 1 83 ? -9.015 -9.785 6.637 1.00 91.88 83 LEU A CA 1
ATOM 652 C C . LEU A 1 83 ? -9.424 -9.781 8.112 1.00 91.88 83 LEU A C 1
ATOM 654 O O . LEU A 1 83 ? -10.611 -9.712 8.433 1.00 91.88 83 LEU A O 1
ATOM 658 N N . ILE A 1 84 ? -8.451 -9.831 9.020 1.00 91.25 84 ILE A N 1
ATOM 659 C CA . ILE A 1 84 ? -8.742 -9.810 10.450 1.00 91.25 84 ILE A CA 1
ATOM 660 C C . ILE A 1 84 ? -9.258 -8.425 10.865 1.00 91.25 84 ILE A C 1
ATOM 662 O O . ILE A 1 84 ? -10.311 -8.334 11.496 1.00 91.25 84 ILE A O 1
ATOM 666 N N . LEU A 1 85 ? -8.586 -7.339 10.465 1.00 88.06 85 LEU A N 1
ATOM 667 C CA . LEU A 1 85 ? -9.009 -5.969 10.785 1.00 88.06 85 LEU A CA 1
ATOM 668 C C . LEU A 1 85 ? -10.418 -5.667 10.268 1.00 88.06 85 LEU A C 1
ATOM 670 O O . LEU A 1 85 ? -11.251 -5.168 11.028 1.00 88.06 85 LEU A O 1
ATOM 674 N N . ILE A 1 86 ? -10.712 -5.998 9.007 1.00 87.31 86 ILE A N 1
ATOM 675 C CA . ILE A 1 86 ? -12.029 -5.736 8.416 1.00 87.31 86 ILE A CA 1
ATOM 676 C C . ILE A 1 86 ? -13.123 -6.554 9.112 1.00 87.31 86 ILE A C 1
ATOM 678 O O . ILE A 1 86 ? -14.216 -6.037 9.343 1.00 87.31 86 ILE A O 1
ATOM 682 N N . HIS A 1 87 ? -12.833 -7.795 9.516 1.00 88.00 87 HIS A N 1
ATOM 683 C CA . HIS A 1 87 ? -13.772 -8.619 10.273 1.00 88.00 87 HIS A CA 1
ATOM 684 C C . HIS A 1 87 ? -14.043 -8.040 11.671 1.00 88.00 87 HIS A C 1
ATOM 686 O O . HIS A 1 87 ? -15.200 -7.933 12.085 1.00 88.00 87 HIS A O 1
ATOM 692 N N . LEU A 1 88 ? -13.000 -7.605 12.390 1.00 87.88 88 LEU A N 1
ATOM 693 C CA . LEU A 1 88 ? -13.167 -6.970 13.701 1.00 87.88 88 LEU A CA 1
ATOM 694 C C . LEU A 1 88 ? -13.948 -5.659 13.610 1.00 87.88 88 LEU A C 1
ATOM 696 O O . LEU A 1 88 ? -14.750 -5.386 14.502 1.00 87.88 88 LEU A O 1
ATOM 700 N N . ILE A 1 89 ? -13.750 -4.878 12.547 1.00 84.75 89 ILE A N 1
ATOM 701 C CA . ILE A 1 89 ? -14.500 -3.640 12.320 1.00 84.75 89 ILE A CA 1
ATOM 702 C C . ILE A 1 89 ? -15.985 -3.932 12.134 1.00 84.75 89 ILE A C 1
ATOM 704 O O . ILE A 1 89 ? -16.795 -3.347 12.846 1.00 84.75 89 ILE A O 1
ATOM 708 N N . HIS A 1 90 ? -16.347 -4.871 11.257 1.00 82.06 90 HIS A N 1
ATOM 709 C CA . HIS A 1 90 ? -17.753 -5.235 11.056 1.00 82.06 90 HIS A CA 1
ATOM 710 C C . HIS A 1 90 ? -18.402 -5.763 12.341 1.00 82.06 90 HIS A C 1
ATOM 712 O O . HIS A 1 90 ? -19.567 -5.478 12.607 1.00 82.06 90 HIS A O 1
ATOM 718 N N . LYS A 1 91 ? -17.647 -6.497 13.168 1.00 82.69 91 LYS A N 1
ATOM 719 C CA . LYS A 1 91 ? -18.153 -7.053 14.428 1.00 82.69 91 LYS A CA 1
ATOM 720 C C . LYS A 1 91 ? -18.298 -6.009 15.541 1.00 82.69 91 LYS A C 1
ATOM 722 O O . LYS A 1 91 ? -19.267 -6.060 16.290 1.00 82.69 91 LYS A O 1
ATOM 727 N N . ARG A 1 92 ? -17.326 -5.105 15.704 1.00 81.00 92 ARG A N 1
ATOM 728 C CA . ARG A 1 92 ? -17.283 -4.137 16.822 1.00 81.00 92 ARG A CA 1
ATOM 729 C C . ARG A 1 92 ? -17.933 -2.797 16.495 1.00 81.00 92 ARG A C 1
ATOM 731 O O . ARG A 1 92 ? -18.380 -2.106 17.405 1.00 81.00 92 ARG A O 1
ATOM 738 N N . PHE A 1 93 ? -17.992 -2.429 15.219 1.00 80.56 93 PHE A N 1
ATOM 739 C CA . PHE A 1 93 ? -18.489 -1.137 14.754 1.00 80.56 93 PHE A CA 1
ATOM 740 C C . PHE A 1 93 ? -19.528 -1.302 13.628 1.00 80.56 93 PHE A C 1
ATOM 742 O O . PHE A 1 93 ? -19.326 -0.780 12.531 1.00 80.56 93 PHE A O 1
ATOM 749 N N . PRO A 1 94 ? -20.677 -1.960 13.886 1.00 71.06 94 PRO A N 1
ATOM 750 C CA . PRO A 1 94 ? -21.726 -2.172 12.878 1.00 71.06 94 PRO A CA 1
ATOM 751 C C . PRO A 1 94 ? -22.374 -0.870 12.369 1.00 71.06 94 PRO A C 1
ATOM 753 O O . PRO A 1 94 ? -23.100 -0.887 11.386 1.00 71.06 94 PRO A O 1
ATOM 756 N N . GLN A 1 95 ? -22.107 0.265 13.027 1.00 67.62 95 GLN A N 1
ATOM 757 C CA . GLN A 1 95 ? -22.585 1.600 12.644 1.00 67.62 95 GLN A CA 1
ATOM 758 C C . GLN A 1 95 ? -21.771 2.250 11.510 1.00 67.62 95 GLN A C 1
ATOM 760 O O . GLN A 1 95 ? -22.095 3.359 11.093 1.00 67.62 95 GLN A O 1
ATOM 765 N N . ILE A 1 96 ? -20.677 1.630 11.054 1.00 68.94 96 ILE A N 1
ATOM 766 C CA . ILE A 1 96 ? -19.929 2.136 9.900 1.00 68.94 96 ILE A CA 1
ATOM 767 C C . ILE A 1 96 ? -20.710 1.750 8.651 1.00 68.94 96 ILE A C 1
ATOM 769 O O . ILE A 1 96 ? -20.698 0.594 8.232 1.00 68.94 96 ILE A O 1
ATOM 773 N N . ASP A 1 97 ? -21.407 2.732 8.087 1.00 65.12 97 ASP A N 1
ATOM 774 C CA . ASP A 1 97 ? -22.143 2.552 6.848 1.00 65.12 97 ASP A CA 1
ATOM 775 C C . ASP A 1 97 ? -21.165 2.230 5.708 1.00 65.12 97 ASP A C 1
ATOM 777 O O . ASP A 1 97 ? -20.237 2.988 5.416 1.00 65.12 97 ASP A O 1
ATOM 781 N N . ASN A 1 98 ? -21.348 1.062 5.095 1.00 65.31 98 ASN A N 1
ATOM 782 C CA . ASN A 1 98 ? -20.530 0.586 3.980 1.00 65.31 98 ASN A CA 1
ATOM 783 C C . ASN A 1 98 ? -21.103 1.057 2.628 1.00 65.31 98 ASN A C 1
ATOM 785 O O . ASN A 1 98 ? -20.517 0.800 1.567 1.00 65.31 98 ASN A O 1
ATOM 789 N N . ASN A 1 99 ? -22.250 1.750 2.654 1.00 58.78 99 ASN A N 1
ATOM 790 C CA . ASN A 1 99 ? -22.921 2.262 1.471 1.00 58.78 99 ASN A CA 1
ATOM 791 C C . ASN A 1 99 ? -22.049 3.314 0.778 1.00 58.78 99 ASN A C 1
ATOM 793 O O . ASN A 1 99 ? -21.886 4.444 1.225 1.00 58.78 99 ASN A O 1
ATOM 797 N N . GLY A 1 100 ? -21.458 2.908 -0.345 1.00 66.25 100 GLY A N 1
ATOM 798 C CA . GLY A 1 100 ? -20.624 3.755 -1.197 1.00 66.25 100 GLY A CA 1
ATOM 799 C C . GLY A 1 100 ? -19.147 3.365 -1.228 1.00 66.25 100 GLY A C 1
ATOM 800 O O . GLY A 1 100 ? -18.485 3.654 -2.224 1.00 66.25 100 GLY A O 1
ATOM 801 N N . VAL A 1 101 ? -18.631 2.632 -0.232 1.00 74.50 101 VAL A N 1
ATOM 802 C CA . VAL A 1 101 ? -17.228 2.170 -0.243 1.00 74.50 101 VAL A CA 1
ATOM 803 C C . VAL A 1 101 ? -17.000 1.197 -1.397 1.00 74.50 101 VAL A C 1
ATOM 805 O O . VAL A 1 101 ? -16.069 1.383 -2.176 1.00 74.50 101 VAL A O 1
ATOM 808 N N . MET A 1 102 ? -17.893 0.218 -1.578 1.00 74.06 102 MET A N 1
ATOM 809 C CA . MET A 1 102 ? -17.793 -0.760 -2.671 1.00 74.06 102 MET A CA 1
ATOM 810 C C . MET A 1 102 ? -17.855 -0.095 -4.055 1.00 74.06 102 MET A C 1
ATOM 812 O O . MET A 1 102 ? -17.091 -0.442 -4.953 1.00 74.06 102 MET A O 1
ATOM 816 N N . PHE A 1 103 ? -18.725 0.903 -4.228 1.00 73.81 103 PHE A N 1
ATOM 817 C CA . PHE A 1 103 ? -18.852 1.628 -5.494 1.00 73.81 103 PHE A CA 1
ATOM 818 C C . PHE A 1 103 ? -17.618 2.492 -5.787 1.00 73.81 103 PHE A C 1
ATOM 820 O O . PHE A 1 103 ? -17.151 2.550 -6.925 1.00 73.81 103 PHE A O 1
ATOM 827 N N . ASN A 1 104 ? -17.041 3.114 -4.756 1.00 76.19 104 ASN A N 1
ATOM 828 C CA . ASN A 1 104 ? -15.795 3.867 -4.876 1.00 76.19 104 ASN A CA 1
ATOM 829 C C . ASN A 1 104 ? -14.600 2.949 -5.169 1.00 76.19 104 ASN A C 1
ATOM 831 O O . ASN A 1 104 ? -13.792 3.278 -6.034 1.00 76.19 104 ASN A O 1
ATOM 835 N N . LEU A 1 105 ? -14.524 1.776 -4.531 1.00 80.56 105 LEU A N 1
ATOM 836 C CA . LEU A 1 105 ? -13.517 0.758 -4.842 1.00 80.56 105 LEU A CA 1
ATOM 837 C C . LEU A 1 105 ? -13.630 0.293 -6.295 1.00 80.56 105 LEU A C 1
ATOM 839 O O . LEU A 1 105 ? -12.621 0.247 -6.997 1.00 80.56 105 LEU A O 1
ATOM 843 N N . LEU A 1 106 ? -14.846 0.022 -6.779 1.00 81.19 106 LEU A N 1
ATOM 844 C CA . LEU A 1 106 ? -15.068 -0.385 -8.165 1.00 81.19 106 LEU A CA 1
ATOM 845 C C . LEU A 1 106 ? -14.623 0.703 -9.154 1.00 81.19 106 LEU A C 1
ATOM 847 O O . LEU A 1 106 ? -13.925 0.408 -10.123 1.00 81.19 106 LEU A O 1
ATOM 851 N N . LYS A 1 107 ? -14.946 1.974 -8.881 1.00 80.56 107 LYS A N 1
ATOM 852 C CA . LYS A 1 107 ? -14.447 3.115 -9.667 1.00 80.56 107 LYS A CA 1
ATOM 853 C C . LYS A 1 107 ? -12.920 3.196 -9.671 1.00 80.56 107 LYS A C 1
ATOM 855 O O . LYS A 1 107 ? -12.330 3.391 -10.731 1.00 80.56 107 LYS A O 1
ATOM 860 N N . SER A 1 108 ? -12.270 3.022 -8.520 1.00 81.06 108 SER A N 1
ATOM 861 C CA . SER A 1 108 ? -10.805 3.016 -8.423 1.00 81.06 108 SER A CA 1
ATOM 862 C C . SER A 1 108 ? -10.175 1.880 -9.232 1.00 81.06 108 SER A C 1
ATOM 864 O O . SER A 1 108 ? -9.174 2.107 -9.911 1.00 81.06 108 SER A O 1
ATOM 866 N N . VAL A 1 109 ? -10.778 0.687 -9.222 1.00 86.25 109 VAL A N 1
ATOM 867 C CA . VAL A 1 109 ? -10.332 -0.451 -10.042 1.00 86.25 109 VAL A CA 1
ATOM 868 C C . VAL A 1 109 ? -10.481 -0.140 -11.534 1.00 86.25 109 VAL A C 1
ATOM 870 O O . VAL A 1 109 ? -9.546 -0.375 -12.297 1.00 86.25 109 VAL A O 1
ATOM 873 N N . LEU A 1 110 ? -11.601 0.456 -11.957 1.00 84.75 110 LEU A N 1
ATOM 874 C CA . LEU A 1 110 ? -11.806 0.856 -13.354 1.00 84.75 110 LEU A CA 1
ATOM 875 C C . LEU A 1 110 ? -10.770 1.887 -13.826 1.00 84.75 110 LEU A C 1
ATOM 877 O O . LEU A 1 110 ? -10.218 1.745 -14.917 1.00 84.75 110 LEU A O 1
ATOM 881 N N . ILE A 1 111 ? -10.452 2.888 -12.998 1.00 83.94 111 ILE A N 1
ATOM 882 C CA . ILE A 1 111 ? -9.406 3.878 -13.305 1.00 83.94 111 ILE A CA 1
ATOM 883 C C . ILE A 1 111 ? -8.032 3.198 -13.416 1.00 83.94 111 ILE A C 1
ATOM 885 O O . ILE A 1 111 ? -7.281 3.491 -14.346 1.00 83.94 111 ILE A O 1
ATOM 889 N N . ALA A 1 112 ? -7.709 2.264 -12.515 1.00 85.12 112 ALA A N 1
ATOM 890 C CA . ALA A 1 112 ? -6.450 1.521 -12.562 1.00 85.12 112 ALA A CA 1
ATOM 891 C C . ALA A 1 112 ? -6.314 0.690 -13.852 1.00 85.12 112 ALA A C 1
ATOM 893 O O . ALA A 1 112 ? -5.249 0.682 -14.472 1.00 85.12 112 ALA A O 1
ATOM 894 N N . ILE A 1 113 ? -7.402 0.054 -14.298 1.00 88.56 113 ILE A N 1
ATOM 895 C CA . ILE A 1 113 ? -7.449 -0.678 -15.571 1.00 88.56 113 ILE A CA 1
ATOM 896 C C . ILE A 1 113 ? -7.239 0.279 -16.753 1.00 88.56 113 ILE A C 1
ATOM 898 O O . ILE A 1 113 ? -6.421 -0.002 -17.630 1.00 88.56 113 ILE A O 1
ATOM 902 N N . ALA A 1 114 ? -7.917 1.429 -16.767 1.00 86.06 114 ALA A N 1
ATOM 903 C CA . ALA A 1 114 ? -7.756 2.427 -17.825 1.00 86.06 114 ALA A CA 1
ATOM 904 C C . ALA A 1 114 ? -6.305 2.934 -17.924 1.00 86.06 114 ALA A C 1
ATOM 906 O O . ALA A 1 114 ? -5.753 3.016 -19.021 1.00 86.06 114 ALA A O 1
ATOM 907 N N . ILE A 1 115 ? -5.656 3.196 -16.784 1.00 86.38 115 ILE A N 1
ATOM 908 C CA . ILE A 1 115 ? -4.240 3.591 -16.727 1.00 86.38 115 ILE A CA 1
ATOM 909 C C . ILE A 1 115 ? -3.333 2.490 -17.254 1.00 86.38 115 ILE A C 1
ATOM 911 O O . ILE A 1 115 ? -2.400 2.784 -17.997 1.00 86.38 115 ILE A O 1
ATOM 915 N N . TYR A 1 116 ? -3.596 1.231 -16.901 1.00 87.69 116 TYR A N 1
ATOM 916 C CA . TYR A 1 116 ? -2.814 0.106 -17.404 1.00 87.69 116 TYR A CA 1
ATOM 917 C C . TYR A 1 116 ? -2.850 0.045 -18.937 1.00 87.69 116 TYR A C 1
ATOM 919 O O . TYR A 1 116 ? -1.798 0.008 -19.579 1.00 87.69 116 TYR A O 1
ATOM 927 N N . PHE A 1 117 ? -4.043 0.114 -19.537 1.00 87.00 117 PHE A N 1
ATOM 928 C CA . PHE A 1 117 ? -4.184 0.131 -20.995 1.00 87.00 117 PHE A CA 1
ATOM 929 C C . PHE A 1 117 ? -3.511 1.353 -21.629 1.00 87.00 117 PHE A C 1
ATOM 931 O O . PHE A 1 117 ? -2.805 1.212 -22.630 1.00 87.00 117 PHE A O 1
ATOM 938 N N . PHE A 1 118 ? -3.661 2.532 -21.023 1.00 84.44 118 PHE A N 1
ATOM 939 C CA . PHE A 1 118 ? -3.023 3.760 -21.491 1.00 84.44 118 PHE A CA 1
ATOM 940 C C . PHE A 1 118 ? -1.490 3.664 -21.455 1.00 84.44 118 PHE A C 1
ATOM 942 O O . PHE A 1 118 ? -0.824 3.974 -22.443 1.00 84.44 118 PHE A O 1
ATOM 949 N N . ALA A 1 119 ? -0.917 3.145 -20.367 1.00 84.50 119 ALA A N 1
ATOM 950 C CA . ALA A 1 119 ? 0.522 2.942 -20.224 1.00 84.50 119 ALA A CA 1
ATOM 951 C C . ALA A 1 119 ? 1.071 1.928 -21.243 1.00 84.50 119 ALA A C 1
ATOM 953 O O . ALA A 1 119 ? 2.140 2.142 -21.822 1.00 84.50 119 ALA A O 1
ATOM 954 N N . VAL A 1 120 ? 0.337 0.841 -21.514 1.00 85.25 120 VAL A N 1
ATOM 955 C CA . VAL A 1 120 ? 0.702 -0.145 -22.547 1.00 85.25 120 VAL A CA 1
ATOM 956 C C . VAL A 1 120 ? 0.645 0.471 -23.948 1.00 85.25 120 VAL A C 1
ATOM 958 O O . VAL A 1 120 ? 1.539 0.221 -24.759 1.00 85.25 120 VAL A O 1
ATOM 961 N N . TYR A 1 121 ? -0.360 1.302 -24.229 1.00 84.56 121 TYR A N 1
ATOM 962 C CA . TYR A 1 121 ? -0.485 2.019 -25.497 1.00 84.56 121 TYR A CA 1
ATOM 963 C C . TYR A 1 121 ? 0.688 2.989 -25.720 1.00 84.56 121 TYR A C 1
ATOM 965 O O . TYR A 1 121 ? 1.374 2.918 -26.740 1.00 84.56 121 TYR A O 1
ATOM 973 N N . LEU A 1 122 ? 1.009 3.813 -24.718 1.00 80.50 122 LEU A N 1
ATOM 974 C CA . LEU A 1 122 ? 2.162 4.722 -24.728 1.00 80.50 122 LEU A CA 1
ATOM 975 C C . LEU A 1 122 ? 3.499 3.999 -24.901 1.00 80.50 122 LEU A C 1
ATOM 977 O O . LEU A 1 122 ? 4.378 4.468 -25.625 1.00 80.50 122 LEU A O 1
ATOM 981 N N . ARG A 1 123 ? 3.651 2.821 -24.284 1.00 79.94 123 ARG A N 1
ATOM 982 C CA . ARG A 1 123 ? 4.852 1.996 -24.447 1.00 79.94 123 ARG A CA 1
ATOM 983 C C . ARG A 1 123 ? 5.069 1.566 -25.902 1.00 79.94 123 ARG A C 1
ATOM 985 O O . ARG A 1 123 ? 6.232 1.451 -26.296 1.00 79.94 123 ARG A O 1
ATOM 992 N N . LYS A 1 124 ? 3.998 1.318 -26.668 1.00 79.56 124 LYS A N 1
ATOM 993 C CA . LYS A 1 124 ? 4.072 0.961 -28.096 1.00 79.56 124 LYS A CA 1
ATOM 994 C C . LYS A 1 124 ? 4.380 2.167 -28.989 1.00 79.56 124 LYS A C 1
ATOM 996 O O . LYS A 1 124 ? 5.080 1.999 -29.977 1.00 79.56 124 LYS A O 1
ATOM 1001 N N . LEU A 1 125 ? 3.894 3.358 -28.633 1.00 76.00 125 LEU A N 1
ATOM 1002 C CA . LEU A 1 125 ? 4.033 4.569 -29.453 1.00 76.00 125 LEU A CA 1
ATOM 1003 C C . LEU A 1 125 ? 5.447 5.185 -29.421 1.00 76.00 125 LEU A C 1
ATOM 1005 O O . LEU A 1 125 ? 5.808 5.925 -30.328 1.00 76.00 125 LEU A O 1
ATOM 1009 N N . ILE A 1 126 ? 6.247 4.888 -28.389 1.00 71.69 126 ILE A N 1
ATOM 1010 C CA . ILE A 1 126 ? 7.599 5.442 -28.202 1.00 71.69 126 ILE A CA 1
ATOM 1011 C C . ILE A 1 126 ? 8.659 4.348 -28.446 1.00 71.69 126 ILE A C 1
ATOM 1013 O O . ILE A 1 126 ? 9.038 3.648 -27.498 1.00 71.69 126 ILE A O 1
ATOM 1017 N N . PRO A 1 127 ? 9.161 4.156 -29.678 1.00 68.25 127 PRO A N 1
ATOM 1018 C CA . PRO A 1 127 ? 10.269 3.249 -29.970 1.00 68.25 127 PRO A CA 1
ATOM 1019 C C . PRO A 1 127 ? 11.608 3.935 -29.650 1.00 68.25 127 PRO A C 1
ATOM 1021 O O . PRO A 1 127 ? 12.265 4.513 -30.508 1.00 68.25 127 PRO A O 1
ATOM 1024 N N . LEU A 1 128 ? 11.991 3.930 -28.373 1.00 68.81 128 LEU A N 1
ATOM 1025 C CA . LEU A 1 128 ? 13.322 4.337 -27.917 1.00 68.81 128 LEU A CA 1
ATOM 1026 C C . LEU A 1 128 ? 14.045 3.091 -27.394 1.00 68.81 128 LEU A C 1
ATOM 1028 O O . LEU A 1 128 ? 13.805 2.682 -26.258 1.00 68.81 128 LEU A O 1
ATOM 1032 N N . ASP A 1 129 ? 14.909 2.496 -28.221 1.00 68.69 129 ASP A N 1
ATOM 1033 C CA . ASP A 1 129 ? 15.656 1.263 -27.900 1.00 68.69 129 ASP A CA 1
ATOM 1034 C C . ASP A 1 129 ? 17.088 1.517 -27.382 1.00 68.69 129 ASP A C 1
ATOM 1036 O O . ASP A 1 129 ? 17.816 0.589 -27.028 1.00 68.69 129 ASP A O 1
ATOM 1040 N N . SER A 1 130 ? 17.501 2.782 -27.258 1.00 76.50 130 SER A N 1
ATOM 1041 C CA . SER A 1 130 ? 18.776 3.151 -26.623 1.00 76.50 130 SER A CA 1
ATOM 1042 C C . SER A 1 130 ? 18.722 2.978 -25.098 1.00 76.50 130 SER A C 1
ATOM 1044 O O . SER A 1 130 ? 17.718 3.308 -24.468 1.00 76.50 130 SER A O 1
ATOM 1046 N N . LYS A 1 131 ? 19.828 2.550 -24.461 1.00 72.69 131 LYS A N 1
ATOM 1047 C CA . LYS A 1 131 ? 19.902 2.345 -22.992 1.00 72.69 131 LYS A CA 1
ATOM 1048 C C . LYS A 1 131 ? 19.526 3.594 -22.178 1.00 72.69 131 LYS A C 1
ATOM 1050 O O . LYS A 1 131 ? 18.832 3.483 -21.173 1.00 72.69 131 LYS A O 1
ATOM 1055 N N . THR A 1 132 ? 19.935 4.781 -22.628 1.00 74.94 132 THR A N 1
ATOM 1056 C CA . THR A 1 132 ? 19.519 6.079 -22.060 1.00 74.94 132 THR A CA 1
ATOM 1057 C C . THR A 1 132 ? 18.068 6.428 -22.409 1.00 74.94 132 THR A C 1
ATOM 1059 O O . THR A 1 132 ? 17.341 6.983 -21.586 1.00 74.94 132 THR A O 1
ATOM 1062 N N . GLY A 1 133 ? 17.615 6.023 -23.597 1.00 76.81 133 GLY A N 1
ATOM 1063 C CA . GLY A 1 133 ? 16.232 6.155 -24.056 1.00 76.81 133 GLY A CA 1
ATOM 1064 C C . GLY A 1 133 ? 15.229 5.357 -23.220 1.00 76.81 133 GLY A C 1
ATOM 1065 O O . GLY A 1 133 ? 14.111 5.822 -23.030 1.00 76.81 133 GLY A O 1
ATOM 1066 N N . LEU A 1 134 ? 15.624 4.216 -22.642 1.00 77.44 134 LEU A N 1
ATOM 1067 C CA . LEU A 1 134 ? 14.766 3.413 -21.759 1.00 77.44 134 LEU A CA 1
ATOM 1068 C C . LEU A 1 134 ? 14.412 4.131 -20.449 1.00 77.44 134 LEU A C 1
ATOM 1070 O O . LEU A 1 134 ? 13.268 4.044 -20.003 1.00 77.44 134 LEU A O 1
ATOM 1074 N N . ILE A 1 135 ? 15.365 4.855 -19.853 1.00 80.50 135 ILE A N 1
ATOM 1075 C CA . ILE A 1 135 ? 15.141 5.627 -18.619 1.00 80.50 135 ILE A CA 1
ATOM 1076 C C . ILE A 1 135 ? 14.229 6.820 -18.911 1.00 80.50 135 ILE A C 1
ATOM 1078 O O . ILE A 1 135 ? 13.272 7.075 -18.183 1.00 80.50 135 ILE A O 1
ATOM 1082 N N . LEU A 1 136 ? 14.483 7.527 -20.015 1.00 81.81 136 LEU A N 1
ATOM 1083 C CA . LEU A 1 136 ? 13.631 8.636 -20.435 1.00 81.81 136 LEU A CA 1
ATOM 1084 C C . LEU A 1 136 ? 12.212 8.147 -20.762 1.00 81.81 136 LEU A C 1
ATOM 1086 O O . LEU A 1 136 ? 11.232 8.756 -20.344 1.00 81.81 136 LEU A O 1
ATOM 1090 N N . LYS A 1 137 ? 12.090 7.002 -21.441 1.00 81.31 137 LYS A N 1
ATOM 1091 C CA . LYS A 1 137 ? 10.807 6.374 -21.767 1.00 81.31 137 LYS A CA 1
ATOM 1092 C C . LYS A 1 137 ? 10.024 5.992 -20.511 1.00 81.31 137 LYS A C 1
ATOM 1094 O O . LYS A 1 137 ? 8.834 6.289 -20.442 1.00 81.31 137 LYS A O 1
ATOM 1099 N N . SER A 1 138 ? 10.652 5.364 -19.513 1.00 81.75 138 SER A N 1
ATOM 1100 C CA . SER A 1 138 ? 9.961 5.005 -18.267 1.00 81.75 138 SER A CA 1
ATOM 1101 C C . SER A 1 138 ? 9.537 6.240 -17.468 1.00 81.75 138 SER A C 1
ATOM 1103 O O . SER A 1 138 ? 8.416 6.266 -16.961 1.00 81.75 138 SER A O 1
ATOM 1105 N N . ALA A 1 139 ? 10.364 7.289 -17.434 1.00 85.50 139 ALA A N 1
ATOM 1106 C CA . ALA A 1 139 ? 10.025 8.560 -16.797 1.00 85.50 139 ALA A CA 1
ATOM 1107 C C . ALA A 1 139 ? 8.837 9.260 -17.481 1.00 85.50 139 ALA A C 1
ATOM 1109 O O . ALA A 1 139 ? 7.904 9.696 -16.805 1.00 85.50 139 ALA A O 1
ATOM 1110 N N . VAL A 1 140 ? 8.824 9.318 -18.818 1.00 84.44 140 VAL A N 1
ATOM 1111 C CA . VAL A 1 140 ? 7.727 9.921 -19.594 1.00 84.44 140 VAL A CA 1
ATOM 1112 C C . VAL A 1 140 ? 6.431 9.134 -19.414 1.00 84.44 140 VAL A C 1
ATOM 1114 O O . VAL A 1 140 ? 5.391 9.735 -19.155 1.00 84.44 140 VAL A O 1
ATOM 1117 N N . ILE A 1 141 ? 6.482 7.799 -19.485 1.00 84.25 141 ILE A N 1
ATOM 1118 C CA . ILE A 1 141 ? 5.303 6.948 -19.270 1.00 84.25 141 ILE A CA 1
ATOM 1119 C C . ILE A 1 141 ? 4.766 7.124 -17.846 1.00 84.25 141 ILE A C 1
ATOM 1121 O O . ILE A 1 141 ? 3.556 7.263 -17.679 1.00 84.25 141 ILE A O 1
ATOM 1125 N N . ALA A 1 142 ? 5.632 7.151 -16.828 1.00 85.25 142 ALA A N 1
ATOM 1126 C CA . ALA A 1 142 ? 5.217 7.358 -15.442 1.00 85.25 142 ALA A CA 1
ATOM 1127 C C . ALA A 1 142 ? 4.566 8.736 -15.243 1.00 85.25 142 ALA A C 1
ATOM 1129 O O . ALA A 1 142 ? 3.499 8.826 -14.638 1.00 85.25 142 ALA A O 1
ATOM 1130 N N . SER A 1 143 ? 5.159 9.789 -15.815 1.00 86.38 143 SER A N 1
ATOM 1131 C CA . SER A 1 143 ? 4.632 11.155 -15.746 1.00 86.38 143 SER A CA 1
ATOM 1132 C C . SER A 1 143 ? 3.270 11.285 -16.440 1.00 86.38 143 SER A C 1
ATOM 1134 O O . SER A 1 143 ? 2.312 11.771 -15.837 1.00 86.38 143 SER A O 1
ATOM 1136 N N . LEU A 1 144 ? 3.128 10.764 -17.667 1.00 84.12 144 LEU A N 1
ATOM 1137 C CA . LEU A 1 144 ? 1.843 10.775 -18.376 1.00 84.12 144 LEU A CA 1
ATOM 1138 C C . LEU A 1 144 ? 0.783 9.916 -17.682 1.00 84.12 144 LEU A C 1
ATOM 1140 O O . LEU A 1 144 ? -0.377 10.312 -17.630 1.00 84.12 144 LEU A O 1
ATOM 1144 N N . SER A 1 145 ? 1.165 8.760 -17.135 1.00 83.06 145 SER A N 1
ATOM 1145 C CA . SER A 1 145 ? 0.242 7.895 -16.388 1.00 83.06 145 SER A CA 1
ATOM 1146 C C . SER A 1 145 ? -0.256 8.583 -15.118 1.00 83.06 145 SER A C 1
ATOM 1148 O O . SER A 1 145 ? -1.436 8.487 -14.791 1.00 83.06 145 SER A O 1
ATO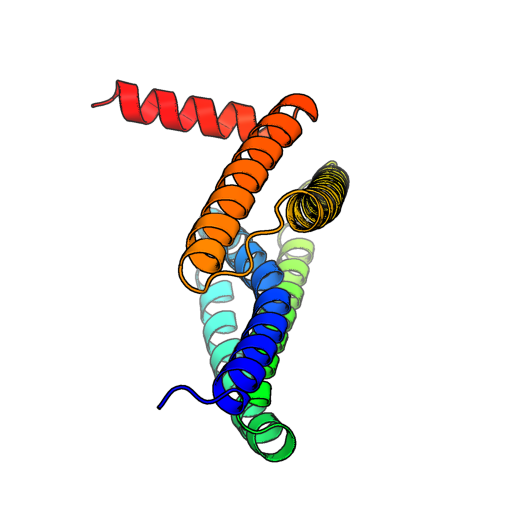M 1150 N N . PHE A 1 146 ? 0.616 9.321 -14.427 1.00 83.06 146 PHE A N 1
ATOM 1151 C CA . PHE A 1 146 ? 0.244 10.111 -13.256 1.00 83.06 146 PHE A CA 1
ATOM 1152 C C . PHE A 1 146 ? -0.703 11.261 -13.620 1.00 83.06 146 PHE A C 1
ATOM 1154 O O . PHE A 1 146 ? -1.715 11.469 -12.950 1.00 83.06 146 PHE A O 1
ATOM 1161 N N . LEU A 1 147 ? -0.424 11.966 -14.720 1.00 82.88 147 LEU A N 1
ATOM 1162 C CA . LEU A 1 147 ? -1.295 13.021 -15.237 1.00 82.88 147 LEU A CA 1
ATOM 1163 C C . LEU A 1 147 ? -2.676 12.468 -15.625 1.00 82.88 147 LEU A C 1
ATOM 1165 O O . LEU A 1 147 ? -3.702 13.048 -15.275 1.00 82.88 147 LEU A O 1
ATOM 1169 N N . PHE A 1 148 ? -2.708 11.317 -16.300 1.00 82.50 148 PHE A N 1
ATOM 1170 C CA . PHE A 1 148 ? -3.947 10.643 -16.673 1.00 82.50 148 PHE A CA 1
ATOM 1171 C C . PHE A 1 148 ? -4.728 10.172 -15.444 1.00 82.50 148 PHE A C 1
ATOM 1173 O O . PHE A 1 148 ? -5.938 10.360 -15.394 1.00 82.50 148 PHE A O 1
ATOM 1180 N N . PHE A 1 149 ? -4.057 9.630 -14.421 1.00 80.75 149 PHE A N 1
ATOM 1181 C CA . PHE A 1 149 ? -4.695 9.291 -13.145 1.00 80.75 149 PHE A CA 1
ATOM 1182 C C . PHE A 1 149 ? -5.348 10.512 -12.496 1.00 80.75 149 PHE A C 1
ATOM 1184 O O . PHE A 1 149 ? -6.490 10.426 -12.051 1.00 80.75 149 PHE A O 1
ATOM 1191 N N . TYR A 1 150 ? -4.657 11.654 -12.477 1.00 77.56 150 TYR A N 1
ATOM 1192 C CA . TYR A 1 150 ? -5.196 12.891 -11.919 1.00 77.56 150 TYR A CA 1
ATOM 1193 C C . TYR A 1 150 ? -6.420 13.391 -12.703 1.00 77.56 150 TYR A C 1
ATOM 1195 O O . TYR A 1 150 ? -7.453 13.692 -12.107 1.00 77.56 150 TYR A O 1
ATOM 1203 N N . LEU A 1 151 ? -6.341 13.412 -14.038 1.00 77.38 151 LEU A N 1
ATOM 1204 C CA . LEU A 1 151 ? -7.436 13.842 -14.914 1.00 77.38 151 LEU A CA 1
ATOM 1205 C C . LEU A 1 151 ? -8.640 12.895 -14.851 1.00 77.38 151 LEU A C 1
ATOM 1207 O O . LEU A 1 151 ? -9.768 13.351 -14.676 1.00 77.38 151 LEU A O 1
ATOM 1211 N N . ALA A 1 152 ? -8.416 11.584 -14.938 1.00 74.38 152 ALA A N 1
ATOM 1212 C CA . ALA A 1 152 ? -9.468 10.578 -14.812 1.00 74.38 152 ALA A CA 1
ATOM 1213 C C . ALA A 1 152 ? -10.095 10.601 -13.409 1.00 74.38 152 ALA A C 1
ATOM 1215 O O . ALA A 1 152 ? -11.314 10.516 -13.276 1.00 74.38 152 ALA A O 1
ATOM 1216 N N . GLY A 1 153 ? -9.285 10.789 -12.363 1.00 68.62 153 GLY A N 1
ATOM 1217 C CA . GLY A 1 153 ? -9.755 10.949 -10.987 1.00 68.62 153 GLY A CA 1
ATOM 1218 C C . GLY A 1 153 ? -10.620 12.196 -10.784 1.00 68.62 153 GLY A C 1
ATOM 1219 O O . GLY A 1 153 ? -11.607 12.139 -10.046 1.00 68.62 153 GLY A O 1
ATOM 1220 N N . LEU A 1 154 ? -10.300 13.296 -11.474 1.00 68.62 154 LEU A N 1
ATOM 1221 C CA . LEU A 1 154 ? -11.105 14.519 -11.491 1.00 68.62 154 LEU A CA 1
ATOM 1222 C C . LEU A 1 154 ? -12.432 14.309 -12.244 1.00 68.62 154 LEU A C 1
ATOM 1224 O O . LEU A 1 154 ? -13.489 14.698 -11.751 1.00 68.62 154 LEU A O 1
ATOM 1228 N N . LEU A 1 155 ? -12.381 13.656 -13.410 1.00 66.75 155 LEU A N 1
ATOM 1229 C CA . LEU A 1 155 ? -13.519 13.466 -14.315 1.00 66.75 155 LEU A CA 1
ATOM 1230 C C . LEU A 1 155 ? -14.550 12.462 -13.775 1.00 66.75 155 LEU A C 1
ATOM 1232 O O . LEU A 1 155 ? -15.750 12.652 -13.946 1.00 66.75 155 LEU A O 1
ATOM 1236 N N . VAL A 1 156 ? -14.100 11.431 -13.051 1.00 65.12 156 VAL A N 1
ATOM 1237 C CA . VAL A 1 156 ? -14.971 10.442 -12.381 1.00 65.12 156 VAL A CA 1
ATOM 1238 C C . VAL A 1 156 ? -15.617 11.006 -11.099 1.00 65.12 156 VAL A C 1
ATOM 1240 O O . VAL A 1 156 ? -16.459 10.350 -10.476 1.00 65.12 156 VAL A O 1
ATOM 1243 N N . HIS A 1 157 ? -15.280 12.244 -10.719 1.00 60.78 157 HIS A N 1
ATOM 1244 C CA . HIS A 1 157 ? -15.847 12.954 -9.575 1.00 60.78 157 HIS A CA 1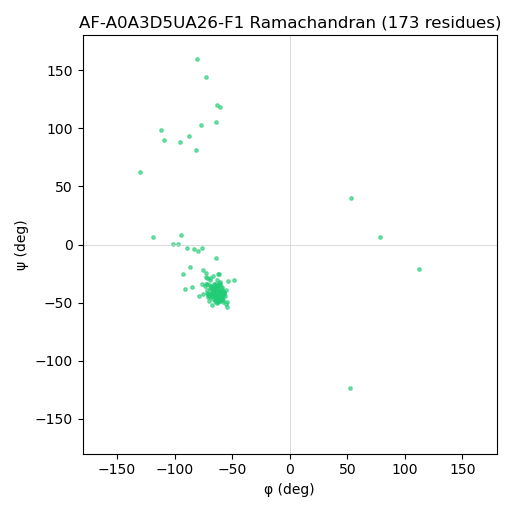
ATOM 1245 C C . HIS A 1 157 ? -15.760 12.134 -8.273 1.00 60.78 157 HIS A C 1
ATOM 1247 O O . HIS A 1 157 ? -16.694 12.125 -7.466 1.00 60.78 157 HIS A O 1
ATOM 1253 N N . LEU A 1 158 ? -14.640 11.433 -8.038 1.00 56.97 158 LEU A N 1
ATOM 1254 C CA . LEU A 1 158 ? -14.401 10.835 -6.723 1.00 56.97 158 LEU A CA 1
ATOM 1255 C C . LEU A 1 158 ? -14.360 11.967 -5.687 1.00 56.97 158 LEU A C 1
ATOM 1257 O O . LEU A 1 158 ? -13.499 12.848 -5.757 1.00 56.97 158 LEU A O 1
ATOM 1261 N N . SER A 1 159 ? -15.287 11.936 -4.725 1.00 52.69 159 SER A N 1
ATOM 1262 C CA . SER A 1 159 ? -15.407 12.915 -3.631 1.00 52.69 159 SER A CA 1
ATOM 1263 C C . SER A 1 159 ? -14.070 13.178 -2.919 1.00 52.69 159 SER A C 1
ATOM 1265 O O . SER A 1 159 ? -13.790 14.307 -2.522 1.00 52.69 159 SER A O 1
ATOM 1267 N N . TYR A 1 160 ? -13.197 12.170 -2.879 1.00 58.16 160 TYR A N 1
ATOM 1268 C CA . TYR A 1 160 ? -11.866 12.214 -2.277 1.00 58.16 160 TYR A CA 1
ATOM 1269 C C . TYR A 1 160 ? -10.872 13.175 -2.945 1.00 58.16 160 TYR A C 1
ATOM 1271 O O . TYR A 1 160 ? -10.048 13.766 -2.251 1.00 58.16 160 TYR A O 1
ATOM 1279 N N . MET A 1 161 ? -10.911 13.357 -4.272 1.00 54.59 161 MET A N 1
ATOM 1280 C CA . MET A 1 161 ? -9.939 14.228 -4.956 1.00 54.59 161 MET A CA 1
ATOM 1281 C C . MET A 1 161 ? -10.210 15.698 -4.648 1.00 54.59 161 MET A C 1
ATOM 1283 O O . MET A 1 161 ? -9.286 16.443 -4.328 1.00 54.59 161 MET A O 1
ATOM 1287 N N . LYS A 1 162 ? -11.486 16.099 -4.642 1.00 58.88 162 LYS A N 1
ATOM 1288 C CA . LYS A 1 162 ? -11.89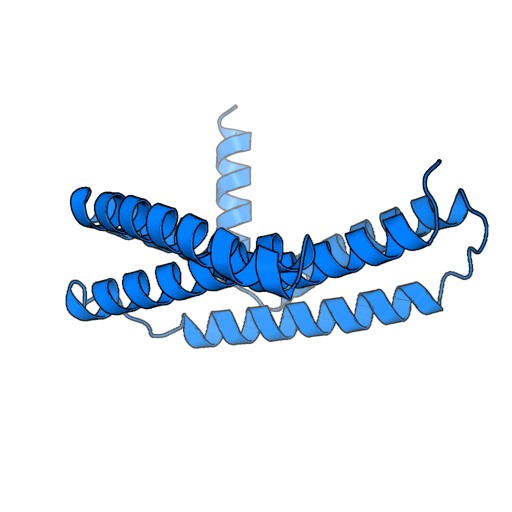7 17.472 -4.324 1.00 58.88 162 LYS A CA 1
ATOM 1289 C C . LYS A 1 162 ? -11.514 17.842 -2.884 1.00 58.88 162 LYS A C 1
ATOM 1291 O O . LYS A 1 162 ? -10.915 18.898 -2.675 1.00 58.88 162 LYS A O 1
ATOM 1296 N N . GLU A 1 163 ? -11.740 16.940 -1.925 1.00 61.94 163 GLU A N 1
ATOM 1297 C CA . GLU A 1 163 ? -11.296 17.087 -0.528 1.00 61.94 163 GLU A CA 1
ATOM 1298 C C . GLU A 1 163 ? -9.768 17.122 -0.382 1.00 61.94 163 GLU A C 1
ATOM 1300 O O . GLU A 1 163 ? -9.241 17.963 0.351 1.00 61.94 163 GLU A O 1
ATOM 1305 N N . ALA A 1 164 ? -9.033 16.267 -1.103 1.00 58.94 164 ALA A N 1
ATOM 1306 C CA . ALA A 1 164 ? -7.571 16.257 -1.079 1.00 58.94 164 ALA A CA 1
ATOM 1307 C C . ALA A 1 164 ? -6.983 17.586 -1.585 1.00 58.94 164 ALA A C 1
ATOM 1309 O O . ALA A 1 164 ? -6.161 18.190 -0.892 1.00 58.94 164 ALA A O 1
ATOM 1310 N N . THR A 1 165 ? -7.447 18.096 -2.737 1.00 62.16 165 THR A N 1
ATOM 1311 C CA . THR A 1 165 ? -7.034 19.421 -3.248 1.00 62.16 165 THR A CA 1
ATOM 1312 C C . THR A 1 165 ? -7.405 20.557 -2.299 1.00 62.16 165 THR A C 1
ATOM 1314 O O . THR A 1 165 ? -6.585 21.443 -2.069 1.00 62.16 165 THR A O 1
ATOM 1317 N N . GLN A 1 166 ? -8.594 20.534 -1.690 1.00 66.25 166 GLN A N 1
ATOM 1318 C CA . GLN A 1 166 ? -8.985 21.561 -0.720 1.00 66.25 166 GLN A CA 1
ATOM 1319 C C . GLN A 1 166 ? -8.117 21.534 0.542 1.00 66.25 166 GLN A C 1
ATOM 1321 O O . GLN A 1 166 ? -7.725 22.594 1.031 1.00 66.25 166 GLN A O 1
ATOM 1326 N N . ASN A 1 167 ? -7.773 20.354 1.056 1.00 67.19 167 ASN A N 1
ATOM 1327 C CA . ASN A 1 167 ? -6.893 20.216 2.214 1.00 67.19 167 ASN A CA 1
ATOM 1328 C C . ASN A 1 167 ? -5.452 20.641 1.902 1.00 67.19 167 ASN A C 1
ATOM 1330 O O . ASN A 1 167 ? -4.816 21.288 2.739 1.00 67.19 167 ASN A O 1
ATOM 1334 N N . LEU A 1 168 ? -4.954 20.355 0.693 1.00 68.38 168 LEU A N 1
ATOM 1335 C CA . LEU A 1 168 ? -3.651 20.845 0.239 1.00 68.38 168 LEU A CA 1
ATOM 1336 C C . LEU A 1 168 ? -3.644 22.374 0.107 1.00 68.38 168 LEU A C 1
ATOM 1338 O O . LEU A 1 168 ? -2.771 23.025 0.677 1.00 68.38 168 LEU A O 1
ATOM 1342 N N . CYS A 1 169 ? -4.648 22.957 -0.559 1.00 70.31 169 CYS A N 1
ATOM 1343 C CA . CYS A 1 169 ? -4.799 24.410 -0.676 1.00 70.31 169 CYS A CA 1
ATOM 1344 C C . CYS A 1 169 ? -4.926 25.085 0.693 1.00 70.31 169 CYS A C 1
ATOM 1346 O O . CYS A 1 169 ? -4.319 26.128 0.911 1.00 70.31 169 CYS A O 1
ATOM 1348 N N . LYS A 1 170 ? -5.662 24.497 1.645 1.00 73.88 170 LYS A N 1
ATOM 1349 C CA . LYS A 1 170 ? -5.771 25.035 3.012 1.00 73.88 170 LYS A CA 1
ATOM 1350 C C . LYS A 1 170 ? -4.450 24.973 3.780 1.00 73.88 170 LYS A C 1
ATOM 1352 O O . LYS A 1 170 ? -4.172 25.891 4.545 1.00 73.88 170 LYS A O 1
ATOM 1357 N N . ARG A 1 171 ? -3.637 23.926 3.599 1.00 68.81 171 ARG A N 1
ATOM 1358 C CA . ARG A 1 171 ? -2.305 23.826 4.226 1.00 68.81 171 ARG A CA 1
ATOM 1359 C C . ARG A 1 171 ? -1.291 24.781 3.600 1.00 68.81 171 ARG A C 1
ATOM 1361 O O . ARG A 1 171 ? -0.521 25.383 4.335 1.00 68.81 171 ARG A O 1
ATOM 1368 N N . LEU A 1 172 ? -1.323 24.949 2.280 1.00 72.06 172 LEU A N 1
ATOM 1369 C CA . LEU A 1 172 ? -0.468 25.898 1.560 1.00 72.06 172 LEU A CA 1
ATOM 1370 C C . LEU A 1 172 ? -0.843 27.357 1.836 1.00 72.06 172 LEU A C 1
ATOM 1372 O O . LEU A 1 172 ? 0.037 28.198 1.867 1.00 72.06 172 LEU A O 1
ATOM 1376 N N . ARG A 1 173 ? -2.123 27.646 2.100 1.00 65.88 173 ARG A N 1
ATOM 1377 C CA . ARG A 1 173 ? -2.616 28.984 2.474 1.00 65.88 173 ARG A CA 1
ATOM 1378 C C . ARG A 1 173 ? -2.464 29.306 3.972 1.00 65.88 173 ARG A C 1
ATOM 1380 O O . ARG A 1 173 ? -2.833 30.393 4.398 1.00 65.88 173 ARG A O 1
ATOM 1387 N N . ARG A 1 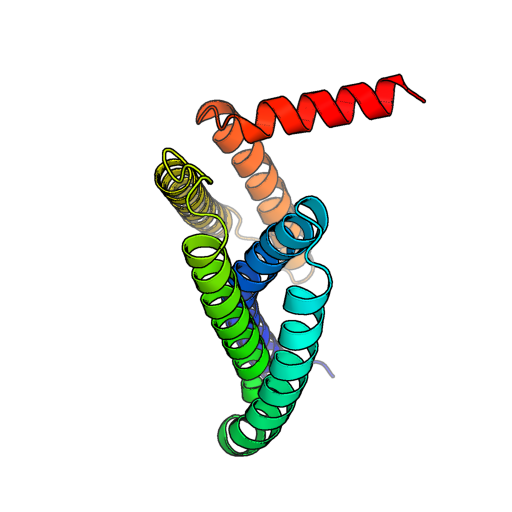174 ? -1.990 28.348 4.780 1.00 56.78 174 ARG A N 1
ATOM 1388 C CA . ARG A 1 174 ? -1.657 28.521 6.210 1.00 56.78 174 ARG A CA 1
ATOM 1389 C C . ARG A 1 174 ? -0.149 28.669 6.466 1.00 56.78 174 ARG A C 1
ATOM 1391 O O . ARG A 1 174 ? 0.238 28.784 7.626 1.00 56.78 174 ARG A O 1
ATOM 1398 N N . LYS A 1 175 ? 0.673 28.631 5.419 1.00 47.25 175 LYS A N 1
ATOM 1399 C CA . LYS A 1 175 ? 2.060 29.105 5.434 1.00 47.25 175 LYS A CA 1
ATOM 1400 C C . LYS A 1 175 ? 2.111 30.472 4.770 1.00 47.25 175 LYS A C 1
ATOM 1402 O O . LYS A 1 175 ? 3.004 31.240 5.170 1.00 47.25 175 LYS A O 1
#

Solvent-accessible surface area (backbone atoms only — not comparable to full-atom values): 9482 Å² total; per-residue (Å²): 132,91,48,74,66,58,53,53,57,50,53,52,32,51,55,37,37,57,65,16,46,59,29,45,54,49,41,66,61,54,51,55,54,36,50,77,70,70,43,63,61,63,58,53,54,49,50,53,52,41,51,53,49,29,54,52,36,27,59,58,31,32,74,77,47,46,76,48,13,47,27,41,22,52,18,50,34,28,43,54,51,34,56,51,53,56,51,50,42,56,71,76,44,73,83,63,79,62,86,56,55,65,60,51,51,51,51,54,51,52,51,52,51,52,44,50,55,50,46,55,52,52,59,70,76,54,89,50,87,47,81,71,36,44,58,53,48,54,51,51,46,52,52,53,43,51,51,48,50,53,52,52,44,59,73,70,59,46,70,64,54,61,52,50,53,50,53,50,53,53,56,63,72,72,108

Sequence (175 aa):
AFDQQAVWMSSQALIFYSLGLLFYSMNQVLTPLFYARGDTRTPVILAAIMVGLNISLNFVLMQFLQHRGLALSTSITAFVNYLILIHLIHKRFPQIDNNGVMFNLLKSVLIAIAIYFFAVYLRKLIPLDSKTGLILKSAVIASLSFLFFYLAGLLVHLSYMKEATQNLCKRLRRK

Nearest PDB structures (foldseek):
  6cc4-assembly1_A  TM=7.910E-01  e=3.559E-04  Escherichia coli
  7wag-assembly1_A  TM=8.039E-01  e=9.576E-04  Escherichia coli K-12
  7waw-assembly1_A  TM=7.322E-01  e=1.309E-03  Candidatus Arsenophonus nilaparvatae
  3g6b-assembly1_A  TM=1.834E-01  e=6.722E+00  Thermotoga maritima

Radius of gyration: 20.33 Å; Cα contacts (8 Å, |Δi|>4): 99; chains: 1; bounding box: 51×53×52 Å

Secondary structure (DSSP, 8-state):
---HHHHHHHHHHHHHHHHHHHHHHHHHHHHHHHHHTT--HHHHHHHHHHHHHHHHHHHHHHHHHTHHHHHHHHHHHHHHHHHHHHHHHHHH-TTS--TTHHHHHHHHHHHHHHHHHHHHHHHHH----SHHHHHHHHHHHHHHHHHHHHHHHHHTT-HHHHHHHHHHHHHHTT-